Protein AF-A0A8S3W5I5-F1 (afdb_monomer_lite)

Sequence (91 aa):
MTEKLKNYQVLDVLCGGTFYKVKHKVTNNIFAWKAYDCTAYSDEEIQNIVNEVKTISKVLSGNLLRYYDTILHNASKTLYFVLEYNSWQSV

Organism: Parnassius apollo (NCBI:txid110799)

Structure (mmCIF, N/CA/C/O backbone):
data_AF-A0A8S3W5I5-F1
#
_entry.id   AF-A0A8S3W5I5-F1
#
loop_
_atom_site.group_PDB
_atom_site.id
_atom_site.type_symbol
_atom_site.label_atom_id
_atom_site.label_alt_id
_atom_site.label_comp_id
_atom_site.label_asym_id
_atom_site.label_entity_id
_atom_site.label_seq_id
_atom_site.pdbx_PDB_ins_code
_atom_site.Cartn_x
_atom_site.Cartn_y
_atom_site.Cartn_z
_atom_site.occupancy
_atom_site.B_iso_or_equiv
_atom_site.auth_seq_id
_atom_site.auth_comp_id
_atom_site.auth_asym_id
_atom_site.auth_atom_id
_atom_site.pdbx_PDB_model_num
ATOM 1 N N . MET A 1 1 ? 7.695 -6.910 11.284 1.00 48.12 1 MET A N 1
ATOM 2 C CA . MET A 1 1 ? 7.469 -6.095 10.061 1.00 48.12 1 MET A CA 1
ATOM 3 C C . MET A 1 1 ? 6.554 -6.757 9.016 1.00 48.12 1 MET A C 1
ATOM 5 O O . MET A 1 1 ? 5.916 -6.032 8.271 1.00 48.12 1 MET A O 1
ATOM 9 N N . THR A 1 2 ? 6.358 -8.083 9.014 1.00 51.41 2 THR A N 1
ATOM 10 C CA . THR A 1 2 ? 5.414 -8.795 8.110 1.00 51.41 2 THR A CA 1
ATOM 11 C C . THR A 1 2 ? 3.967 -8.868 8.630 1.00 51.41 2 THR A C 1
ATOM 13 O O . THR A 1 2 ? 3.045 -9.225 7.903 1.00 51.41 2 THR A O 1
ATOM 16 N N . GLU A 1 3 ? 3.738 -8.538 9.902 1.00 59.72 3 GLU A N 1
ATOM 17 C CA . GLU A 1 3 ? 2.419 -8.657 10.545 1.00 59.72 3 GLU A CA 1
ATOM 18 C C . GLU A 1 3 ? 1.418 -7.609 10.064 1.00 59.72 3 GLU A C 1
ATOM 20 O O . GLU A 1 3 ? 0.229 -7.905 9.977 1.00 59.72 3 GLU A O 1
ATOM 25 N N . LYS A 1 4 ? 1.894 -6.420 9.661 1.00 68.88 4 LYS A N 1
ATOM 26 C CA . LYS A 1 4 ? 1.028 -5.376 9.102 1.00 68.88 4 LYS A CA 1
ATOM 27 C C . LYS A 1 4 ? 0.267 -5.887 7.880 1.00 68.88 4 LYS A C 1
ATOM 29 O O . LYS A 1 4 ? -0.928 -5.646 7.807 1.00 68.88 4 LYS A O 1
ATOM 34 N N . LEU A 1 5 ? 0.904 -6.663 6.993 1.00 75.25 5 LEU A N 1
ATOM 35 C CA . LEU A 1 5 ? 0.254 -7.241 5.805 1.00 75.25 5 LEU A CA 1
ATOM 36 C C . LEU A 1 5 ? -0.912 -8.173 6.167 1.00 75.25 5 LEU A C 1
ATOM 38 O O . LEU A 1 5 ? -1.926 -8.175 5.477 1.00 75.25 5 LEU A O 1
ATOM 42 N N . LYS A 1 6 ? -0.807 -8.932 7.269 1.00 79.25 6 LYS A N 1
ATOM 43 C CA . LYS A 1 6 ? -1.837 -9.902 7.688 1.00 79.25 6 LYS A CA 1
ATOM 44 C C . LYS A 1 6 ? -3.161 -9.236 8.061 1.00 79.25 6 LYS A C 1
ATOM 46 O O . LYS A 1 6 ? -4.218 -9.861 7.918 1.00 79.25 6 LYS A O 1
ATOM 51 N N . ASN A 1 7 ? -3.102 -7.980 8.501 1.00 85.56 7 ASN A N 1
ATOM 52 C CA . ASN A 1 7 ? -4.269 -7.175 8.852 1.00 85.56 7 ASN A CA 1
ATOM 53 C C . ASN A 1 7 ? -5.006 -6.635 7.625 1.00 85.56 7 ASN A C 1
ATOM 55 O O . ASN A 1 7 ? -6.096 -6.089 7.774 1.00 85.56 7 ASN A O 1
ATOM 59 N N . TYR A 1 8 ? -4.461 -6.807 6.422 1.00 88.19 8 TYR A N 1
ATOM 60 C CA . TYR A 1 8 ? -5.121 -6.436 5.181 1.00 88.19 8 TYR A CA 1
ATOM 61 C C . TYR A 1 8 ? -5.517 -7.683 4.391 1.00 88.19 8 TYR A C 1
ATOM 63 O O . TYR A 1 8 ? -4.910 -8.750 4.483 1.00 88.19 8 TYR A O 1
ATOM 71 N N . GLN A 1 9 ? -6.598 -7.554 3.640 1.00 90.00 9 GLN A N 1
ATOM 72 C CA . GLN A 1 9 ? -7.083 -8.536 2.687 1.00 90.00 9 GLN A CA 1
ATOM 73 C C . GLN A 1 9 ? -7.018 -7.910 1.301 1.00 90.00 9 GLN A C 1
ATOM 75 O O . GLN A 1 9 ? -7.599 -6.847 1.089 1.00 90.00 9 GLN A O 1
ATOM 80 N N . VAL A 1 10 ? -6.330 -8.557 0.363 1.00 90.00 10 VAL A N 1
ATOM 81 C CA . VAL A 1 10 ? -6.355 -8.143 -1.043 1.00 90.00 10 VAL A CA 1
ATOM 82 C C . VAL A 1 10 ? -7.736 -8.463 -1.605 1.00 90.00 10 VAL A C 1
ATOM 84 O O . VAL A 1 10 ? -8.189 -9.602 -1.523 1.00 90.00 10 VAL A O 1
ATOM 87 N N . LEU A 1 11 ? -8.415 -7.436 -2.105 1.00 90.06 11 LEU A N 1
ATOM 88 C CA . LEU A 1 11 ? -9.706 -7.546 -2.772 1.00 90.06 11 LEU A CA 1
ATOM 89 C C . LEU A 1 11 ? -9.533 -7.666 -4.283 1.00 90.06 11 LEU A C 1
ATOM 91 O O . LEU A 1 11 ? -10.248 -8.439 -4.906 1.00 90.06 11 LEU A O 1
ATOM 95 N N . ASP A 1 12 ? -8.611 -6.888 -4.852 1.00 88.69 12 ASP A N 1
ATOM 96 C CA . ASP A 1 12 ? -8.417 -6.804 -6.298 1.00 88.69 12 ASP A CA 1
ATOM 97 C C . ASP A 1 12 ? -6.961 -6.473 -6.643 1.00 88.69 12 ASP A C 1
ATOM 99 O O . ASP A 1 12 ? -6.256 -5.836 -5.850 1.00 88.69 12 ASP A O 1
ATOM 103 N N . VAL A 1 13 ? -6.523 -6.890 -7.829 1.00 88.62 13 VAL A N 1
ATOM 104 C CA . VAL A 1 13 ? -5.175 -6.654 -8.351 1.00 88.62 13 VAL A CA 1
ATOM 105 C C . VAL A 1 13 ? -5.301 -5.873 -9.652 1.00 88.62 13 VAL A C 1
ATOM 107 O O . VAL A 1 13 ? -5.740 -6.382 -10.678 1.00 88.62 13 VAL A O 1
ATOM 110 N N . LEU A 1 14 ? -4.882 -4.618 -9.601 1.00 85.06 14 LEU A N 1
ATOM 111 C CA . LEU A 1 14 ? -4.982 -3.642 -10.672 1.00 85.06 14 LEU A CA 1
ATOM 112 C C . LEU A 1 14 ? -3.613 -3.452 -11.348 1.00 85.06 14 LEU A C 1
ATOM 114 O O . LEU A 1 14 ? -2.552 -3.636 -10.740 1.00 85.06 14 LEU A O 1
ATOM 118 N N . CYS A 1 15 ? -3.630 -3.060 -12.625 1.00 79.88 15 CYS A N 1
ATOM 119 C CA . CYS A 1 15 ? -2.425 -2.777 -13.421 1.00 79.88 15 CYS A CA 1
ATOM 120 C C . CYS A 1 15 ? -1.370 -3.900 -13.360 1.00 79.88 15 CYS A C 1
ATOM 122 O O . CYS A 1 15 ? -0.196 -3.642 -13.087 1.00 79.88 15 CYS A O 1
ATOM 124 N N . GLY A 1 16 ? -1.799 -5.153 -13.546 1.00 78.44 16 GLY A N 1
ATOM 125 C CA . GLY A 1 16 ? -0.895 -6.305 -13.647 1.00 78.44 16 GLY A CA 1
ATOM 126 C C . GLY A 1 16 ? -0.067 -6.593 -12.391 1.00 78.44 16 GLY A C 1
ATOM 127 O O . GLY A 1 16 ? 1.013 -7.158 -12.508 1.00 78.44 16 GLY A O 1
ATOM 128 N N . GLY A 1 17 ? -0.534 -6.188 -11.205 1.00 79.94 17 GLY A N 1
ATOM 129 C CA . GLY A 1 17 ? 0.205 -6.387 -9.951 1.00 79.94 17 GLY A CA 1
ATOM 130 C C . GLY A 1 17 ? 1.008 -5.173 -9.489 1.00 79.94 17 GLY A C 1
ATOM 131 O O . GLY A 1 17 ? 1.811 -5.291 -8.567 1.00 79.94 17 GLY A O 1
ATOM 132 N N . THR A 1 18 ? 0.785 -4.002 -10.089 1.00 84.50 18 THR A N 1
ATOM 133 C CA . THR A 1 18 ? 1.366 -2.736 -9.608 1.00 84.50 18 THR A CA 1
ATOM 134 C C . THR A 1 18 ? 0.502 -2.100 -8.520 1.00 84.50 18 THR A C 1
ATOM 136 O O . THR A 1 18 ? 1.017 -1.487 -7.585 1.00 84.50 18 THR A O 1
ATOM 139 N N . PHE A 1 19 ? -0.819 -2.250 -8.620 1.00 87.75 19 PHE A N 1
ATOM 140 C CA . PHE A 1 19 ? -1.771 -1.694 -7.668 1.00 87.75 19 PHE A CA 1
ATOM 141 C C . PHE A 1 19 ? -2.623 -2.807 -7.068 1.00 87.75 19 PHE A C 1
ATOM 143 O O . PHE A 1 19 ? -3.075 -3.700 -7.770 1.00 87.75 19 PHE A O 1
ATOM 150 N N . TYR A 1 20 ? -2.879 -2.744 -5.769 1.00 89.62 20 TYR A N 1
ATOM 151 C CA . TYR A 1 20 ? -3.725 -3.708 -5.078 1.00 89.62 20 TYR A CA 1
ATOM 152 C C . TYR A 1 20 ? -4.798 -2.946 -4.330 1.00 89.62 20 TYR A C 1
ATOM 154 O O . TYR A 1 20 ? -4.509 -2.081 -3.502 1.00 89.62 20 TYR A O 1
ATOM 162 N N . LYS A 1 21 ? -6.055 -3.274 -4.604 1.00 90.75 21 LYS A N 1
ATOM 163 C CA . LYS A 1 21 ? -7.153 -2.821 -3.765 1.00 90.75 21 LYS A CA 1
ATOM 164 C C . LYS A 1 21 ? -7.172 -3.721 -2.548 1.00 90.75 21 LYS A C 1
ATOM 166 O O . LYS A 1 21 ? -7.380 -4.926 -2.676 1.00 90.75 21 LYS A O 1
ATOM 171 N N . VAL A 1 22 ? -6.964 -3.153 -1.371 1.00 91.44 22 VAL A N 1
ATOM 172 C CA . VAL A 1 22 ? -6.942 -3.919 -0.129 1.00 91.44 22 VAL A CA 1
ATOM 173 C C . VAL A 1 22 ? -7.958 -3.388 0.861 1.00 91.44 22 VAL A C 1
ATOM 175 O O . VAL A 1 22 ? -8.329 -2.217 0.847 1.00 91.44 22 VAL A O 1
ATOM 178 N N . LYS A 1 23 ? -8.394 -4.258 1.758 1.00 91.06 23 LYS A N 1
ATOM 179 C CA . LYS A 1 23 ? -9.296 -3.926 2.848 1.00 91.06 23 LYS A CA 1
ATOM 180 C C . LYS A 1 23 ? -8.634 -4.243 4.170 1.00 91.06 23 LYS A C 1
ATOM 182 O O . LYS A 1 23 ? -8.166 -5.360 4.378 1.00 91.06 23 LYS A O 1
ATOM 187 N N . HIS A 1 24 ? -8.598 -3.275 5.070 1.00 89.56 24 HIS A N 1
ATOM 188 C CA . HIS A 1 24 ? -8.118 -3.503 6.421 1.00 89.56 24 HIS A CA 1
ATOM 189 C C . HIS A 1 24 ? -9.169 -4.298 7.204 1.00 89.56 24 HIS A C 1
ATOM 191 O O . HIS A 1 24 ? -10.313 -3.870 7.331 1.00 89.56 24 HIS A O 1
ATOM 197 N N . LYS A 1 25 ? -8.794 -5.469 7.719 1.00 88.31 25 LYS A N 1
ATOM 198 C CA . LYS A 1 25 ? -9.705 -6.432 8.357 1.00 88.31 25 LYS A CA 1
ATOM 199 C C . LYS A 1 25 ? -10.309 -5.910 9.659 1.00 88.31 25 LYS A C 1
ATOM 201 O O . LYS A 1 25 ? -11.432 -6.268 9.982 1.00 88.31 25 LYS A O 1
ATOM 206 N N . VAL A 1 26 ? -9.575 -5.069 10.392 1.00 86.25 26 VAL A N 1
ATOM 207 C CA . VAL A 1 26 ? -10.012 -4.548 11.699 1.00 86.25 26 VAL A CA 1
ATOM 208 C C . VAL A 1 26 ? -10.931 -3.341 11.540 1.00 86.25 26 VAL A C 1
ATOM 210 O O . VAL A 1 26 ? -11.994 -3.289 12.143 1.00 86.25 26 VAL A O 1
ATOM 213 N N . THR A 1 27 ? -10.538 -2.363 10.720 1.00 86.88 27 THR A N 1
ATOM 214 C CA . THR A 1 27 ? -11.314 -1.119 10.551 1.00 86.88 27 THR A CA 1
ATOM 215 C C . THR A 1 27 ? -12.317 -1.191 9.408 1.00 86.88 27 THR A C 1
ATOM 217 O O . THR A 1 27 ? -13.084 -0.258 9.217 1.00 86.88 27 THR A O 1
ATOM 220 N N . ASN A 1 28 ? -12.303 -2.272 8.624 1.00 86.50 28 ASN A N 1
ATOM 221 C CA . ASN A 1 28 ? -13.147 -2.475 7.447 1.00 86.50 28 ASN A CA 1
ATOM 222 C C . ASN A 1 28 ? -12.932 -1.439 6.316 1.00 86.50 28 ASN A C 1
ATOM 224 O O . ASN A 1 28 ? -13.657 -1.471 5.321 1.00 86.50 28 ASN A O 1
ATOM 228 N N . ASN A 1 29 ? -11.928 -0.561 6.440 1.00 88.44 29 ASN A N 1
ATOM 229 C CA . ASN A 1 29 ? -11.610 0.499 5.481 1.00 88.44 29 ASN A CA 1
ATOM 230 C C . ASN A 1 29 ? -10.893 -0.048 4.243 1.00 88.44 29 ASN A C 1
ATOM 232 O O . ASN A 1 29 ? -10.117 -1.003 4.334 1.00 88.44 29 ASN A O 1
ATOM 236 N N . ILE A 1 30 ? -11.123 0.589 3.095 1.00 89.69 30 ILE A N 1
ATOM 237 C CA . ILE A 1 30 ? -10.491 0.239 1.819 1.00 89.69 30 ILE A CA 1
ATOM 238 C C . ILE A 1 30 ? -9.303 1.169 1.567 1.00 89.69 30 ILE A C 1
ATOM 240 O O . ILE A 1 30 ? -9.406 2.381 1.738 1.00 89.69 30 ILE A O 1
ATOM 244 N N . PHE A 1 31 ? -8.190 0.587 1.133 1.00 89.81 31 PHE A N 1
ATOM 245 C CA . PHE A 1 31 ? -6.956 1.284 0.793 1.00 89.81 31 PHE A CA 1
ATOM 246 C C . PHE A 1 31 ? -6.422 0.811 -0.558 1.00 89.81 31 PHE A C 1
ATOM 248 O O . PHE A 1 31 ? -6.714 -0.298 -1.015 1.00 89.81 31 PHE A O 1
ATOM 255 N N . ALA A 1 32 ? -5.638 1.670 -1.199 1.00 88.88 32 ALA A N 1
ATOM 256 C CA . ALA A 1 32 ? -4.889 1.341 -2.398 1.00 88.88 32 ALA A CA 1
ATOM 257 C C . ALA A 1 32 ? -3.443 1.065 -1.998 1.00 88.88 32 ALA A C 1
ATOM 259 O O . ALA A 1 32 ? -2.803 1.892 -1.354 1.00 88.88 32 ALA A O 1
ATOM 260 N N . TRP A 1 33 ? -2.913 -0.088 -2.377 1.00 90.62 33 TRP A N 1
ATOM 261 C CA . TRP A 1 33 ? -1.492 -0.372 -2.255 1.00 90.62 33 TRP A CA 1
ATOM 262 C C . TRP A 1 33 ? -0.821 -0.208 -3.598 1.00 90.62 33 TRP A C 1
ATOM 264 O O . TRP A 1 33 ? -1.249 -0.817 -4.574 1.00 90.62 33 TRP A O 1
ATOM 274 N N . LYS A 1 34 ? 0.253 0.573 -3.638 1.00 88.50 34 LYS A N 1
ATOM 275 C CA . LYS A 1 34 ? 1.157 0.603 -4.785 1.00 88.50 34 LYS A CA 1
ATOM 276 C C . LYS A 1 34 ? 2.369 -0.257 -4.459 1.00 88.50 34 LYS A C 1
ATOM 278 O O . LYS A 1 34 ? 3.098 0.069 -3.523 1.00 88.50 34 LYS A O 1
ATOM 283 N N . ALA A 1 35 ? 2.552 -1.346 -5.196 1.00 89.44 35 ALA A N 1
ATOM 284 C CA . ALA A 1 35 ? 3.744 -2.171 -5.100 1.00 89.44 35 ALA A CA 1
ATOM 285 C C . ALA A 1 35 ? 4.874 -1.545 -5.911 1.00 89.44 35 ALA A C 1
ATOM 287 O O . ALA A 1 35 ? 4.679 -1.068 -7.030 1.00 89.44 35 ALA A O 1
ATOM 288 N N . TYR A 1 36 ? 6.058 -1.562 -5.324 1.00 86.38 36 TYR A N 1
ATOM 289 C CA . TYR A 1 36 ? 7.285 -1.128 -5.952 1.00 86.38 36 TYR A CA 1
ATOM 290 C C . TYR A 1 36 ? 8.330 -2.214 -5.737 1.00 86.38 36 TYR A C 1
ATOM 292 O O . TYR A 1 36 ? 8.581 -2.639 -4.605 1.00 86.38 36 TYR A O 1
ATOM 300 N N . ASP A 1 37 ? 8.872 -2.718 -6.840 1.00 85.69 37 ASP A N 1
ATOM 301 C CA . ASP A 1 37 ? 9.901 -3.741 -6.791 1.00 85.69 37 ASP A C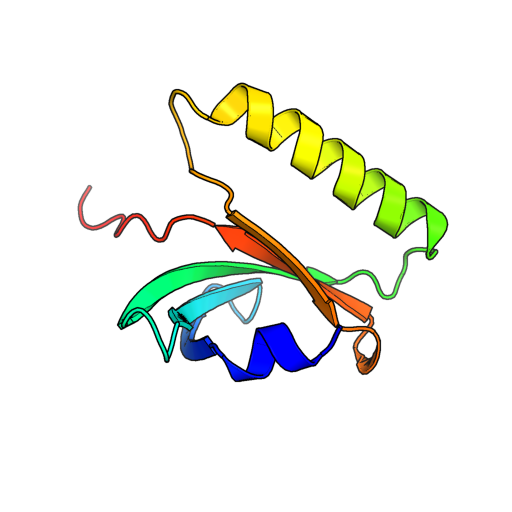A 1
ATOM 302 C C . ASP A 1 37 ? 11.237 -3.097 -6.416 1.00 85.69 37 ASP A C 1
ATOM 304 O O . ASP A 1 37 ? 11.753 -2.241 -7.134 1.00 85.69 37 ASP A O 1
ATOM 308 N N . CYS A 1 38 ? 11.774 -3.488 -5.261 1.00 83.31 38 CY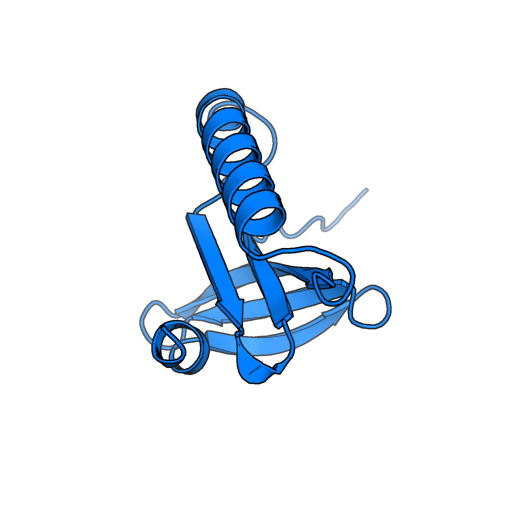S A N 1
ATOM 309 C CA . CYS A 1 38 ? 13.055 -3.006 -4.769 1.00 83.31 38 CYS A CA 1
ATOM 310 C C . CYS A 1 38 ? 14.158 -4.065 -4.896 1.00 83.31 38 CYS A C 1
ATOM 312 O O . CYS A 1 38 ? 15.186 -3.956 -4.230 1.00 83.31 38 C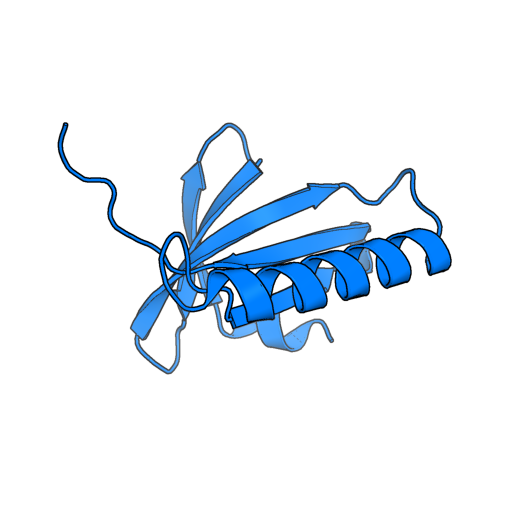YS A O 1
ATOM 314 N N . THR A 1 39 ? 13.975 -5.110 -5.709 1.00 83.12 39 THR A N 1
ATOM 315 C CA . THR A 1 39 ? 14.961 -6.202 -5.794 1.00 83.12 39 THR A CA 1
ATOM 316 C C . THR A 1 39 ? 16.311 -5.715 -6.317 1.00 83.12 39 THR A C 1
ATOM 318 O O . THR A 1 39 ? 17.349 -6.185 -5.850 1.00 83.12 39 THR A O 1
ATOM 321 N N . ALA A 1 40 ? 16.286 -4.725 -7.213 1.00 82.44 40 ALA A N 1
ATOM 322 C CA . ALA A 1 40 ? 17.460 -4.076 -7.786 1.00 82.44 40 ALA A CA 1
ATOM 323 C C . ALA A 1 40 ? 18.122 -3.028 -6.869 1.00 82.44 40 ALA A C 1
ATOM 325 O O . ALA A 1 40 ? 19.196 -2.535 -7.202 1.00 82.44 40 ALA A O 1
ATOM 326 N N . TYR A 1 41 ? 17.506 -2.682 -5.733 1.00 82.75 41 TYR A N 1
ATOM 327 C CA . TYR A 1 41 ? 17.967 -1.607 -4.854 1.00 82.75 41 TYR A CA 1
ATOM 328 C C . TYR A 1 41 ? 18.600 -2.156 -3.567 1.00 82.75 41 TYR A C 1
ATOM 330 O O . TYR A 1 41 ? 18.177 -3.175 -3.008 1.00 82.75 41 TYR A O 1
ATOM 338 N N . SER A 1 42 ? 19.626 -1.455 -3.084 1.00 84.25 42 SER A N 1
ATOM 339 C CA . SER A 1 42 ? 20.249 -1.704 -1.779 1.00 84.25 42 SER A CA 1
ATOM 340 C C . SER A 1 42 ? 19.339 -1.236 -0.641 1.00 84.25 42 SER A C 1
ATOM 342 O O . SER A 1 42 ? 18.523 -0.337 -0.825 1.00 84.25 42 SER A O 1
ATOM 344 N N . ASP A 1 43 ? 19.501 -1.785 0.562 1.00 81.81 43 ASP A N 1
ATOM 345 C CA . ASP A 1 43 ? 18.704 -1.376 1.729 1.00 81.81 43 ASP A CA 1
ATOM 346 C C . ASP A 1 43 ? 18.796 0.136 2.021 1.00 81.81 43 ASP A C 1
ATOM 348 O O . ASP A 1 43 ? 17.805 0.748 2.418 1.00 81.81 43 ASP A O 1
ATOM 352 N N . GLU A 1 44 ? 19.950 0.756 1.755 1.00 86.69 44 GLU A N 1
ATOM 353 C CA . GLU A 1 44 ? 20.167 2.207 1.875 1.00 86.69 44 GLU A CA 1
ATOM 354 C C . GLU A 1 44 ? 19.311 3.016 0.884 1.00 86.69 44 GLU A C 1
ATOM 356 O O . GLU A 1 44 ? 18.635 3.967 1.274 1.00 86.69 44 GLU A O 1
ATOM 361 N N . GLU A 1 45 ? 19.260 2.580 -0.377 1.00 86.06 45 GLU A N 1
ATOM 362 C CA . GLU A 1 45 ? 18.429 3.181 -1.428 1.00 86.06 45 GLU A CA 1
ATOM 363 C C . GLU A 1 45 ? 16.939 3.054 -1.084 1.00 86.06 45 GLU A C 1
ATOM 365 O O . GLU A 1 45 ? 16.176 4.012 -1.198 1.00 86.06 45 GLU A O 1
ATOM 370 N N . ILE A 1 46 ? 16.523 1.885 -0.583 1.00 84.25 46 ILE A N 1
ATOM 371 C CA . ILE A 1 46 ? 15.145 1.646 -0.138 1.00 84.25 46 ILE A CA 1
ATOM 372 C C . ILE A 1 46 ? 14.781 2.610 0.997 1.00 84.25 46 ILE A C 1
ATOM 374 O O . ILE A 1 46 ? 13.708 3.214 0.969 1.00 84.25 46 ILE A O 1
ATOM 378 N N . GLN A 1 47 ? 15.663 2.791 1.986 1.00 84.69 47 GLN A N 1
ATOM 379 C CA . GLN A 1 47 ? 15.444 3.751 3.073 1.00 84.69 47 GLN A CA 1
ATOM 380 C C . GLN A 1 47 ? 15.364 5.191 2.565 1.00 84.69 47 GLN A C 1
ATOM 382 O O . GLN A 1 47 ? 14.535 5.964 3.055 1.00 84.69 47 GLN A O 1
ATOM 387 N N . ASN A 1 48 ? 16.176 5.551 1.571 1.00 88.00 48 ASN A N 1
ATOM 388 C CA . ASN A 1 48 ? 16.121 6.872 0.961 1.00 88.00 48 ASN A CA 1
ATOM 389 C C . ASN A 1 48 ? 14.762 7.113 0.283 1.00 88.00 48 ASN A C 1
ATOM 391 O O . 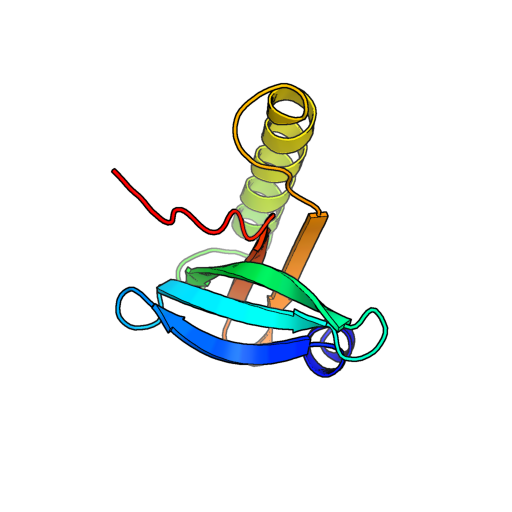ASN A 1 48 ? 14.082 8.086 0.610 1.00 88.00 48 ASN A O 1
ATOM 395 N N . ILE A 1 49 ? 14.286 6.159 -0.526 1.00 84.81 49 ILE A N 1
ATOM 396 C CA . ILE A 1 49 ? 12.960 6.213 -1.166 1.00 84.81 49 ILE A CA 1
ATOM 397 C C . ILE A 1 49 ? 11.847 6.346 -0.117 1.00 84.81 49 ILE A C 1
ATOM 399 O O . ILE A 1 49 ? 10.928 7.153 -0.267 1.00 84.81 49 ILE A O 1
ATOM 403 N N . VAL A 1 50 ? 11.915 5.577 0.975 1.00 83.12 50 VAL A N 1
ATOM 404 C CA . VAL A 1 50 ? 10.937 5.665 2.071 1.00 83.12 50 VAL A CA 1
ATOM 405 C C . VAL A 1 50 ? 10.927 7.063 2.695 1.00 83.12 50 VAL A C 1
ATOM 407 O O . VAL A 1 50 ? 9.850 7.604 2.962 1.00 83.12 50 VAL A O 1
ATOM 410 N N . ASN A 1 51 ? 12.098 7.664 2.911 1.00 85.94 51 ASN A N 1
ATOM 411 C CA . ASN A 1 51 ? 12.218 9.013 3.465 1.00 85.94 51 ASN A CA 1
ATOM 412 C C . ASN A 1 51 ? 11.715 10.094 2.504 1.00 85.94 51 ASN A C 1
ATOM 414 O O . ASN A 1 51 ? 11.015 11.015 2.941 1.00 85.94 51 ASN A O 1
ATOM 418 N N . GLU A 1 52 ? 12.009 9.977 1.211 1.00 85.12 52 GLU A N 1
ATOM 419 C CA . GLU A 1 52 ? 11.485 10.882 0.189 1.00 85.12 52 GLU A CA 1
ATOM 420 C C . GLU A 1 52 ? 9.960 10.815 0.134 1.00 85.12 52 GLU A C 1
ATOM 422 O O . GLU A 1 52 ? 9.290 11.840 0.261 1.00 85.12 52 GLU A O 1
ATOM 427 N N . VAL A 1 53 ? 9.386 9.610 0.063 1.00 81.50 53 VAL A N 1
ATOM 428 C CA . VAL A 1 53 ? 7.928 9.434 0.028 1.00 81.50 53 VAL A CA 1
ATOM 429 C C . VAL A 1 53 ? 7.268 9.970 1.294 1.00 81.50 53 VAL A C 1
ATOM 431 O O . VAL A 1 53 ? 6.246 10.646 1.204 1.00 81.50 53 VAL A O 1
ATOM 434 N N . LYS A 1 54 ? 7.870 9.754 2.467 1.00 82.56 54 LYS A N 1
ATOM 435 C CA . LYS A 1 54 ? 7.387 10.316 3.738 1.00 82.56 54 LYS A CA 1
ATOM 436 C C . LYS A 1 54 ? 7.468 11.846 3.782 1.00 82.56 54 LYS A C 1
ATOM 438 O O . LYS A 1 54 ? 6.683 12.497 4.473 1.00 82.56 54 LYS A O 1
ATOM 443 N N . THR A 1 55 ? 8.432 12.438 3.087 1.00 83.88 55 THR A N 1
ATOM 444 C CA . THR A 1 55 ? 8.561 13.896 2.982 1.00 83.88 55 THR A CA 1
ATOM 445 C C . THR A 1 55 ? 7.498 14.448 2.039 1.00 83.88 55 THR A C 1
ATOM 447 O O . THR A 1 55 ? 6.743 15.344 2.418 1.00 83.88 55 THR A O 1
ATOM 450 N N . ILE A 1 56 ? 7.356 13.841 0.860 1.00 79.75 56 ILE A N 1
ATOM 451 C CA . ILE A 1 56 ? 6.338 14.186 -0.136 1.00 79.75 56 ILE A CA 1
ATOM 452 C C . ILE A 1 56 ? 4.928 14.020 0.451 1.00 79.75 56 ILE A C 1
ATOM 454 O O . ILE A 1 56 ? 4.081 14.891 0.266 1.00 79.75 56 ILE A O 1
ATOM 458 N N . SER A 1 57 ? 4.672 12.968 1.235 1.00 76.62 57 SER A N 1
ATOM 459 C CA . SER A 1 57 ? 3.361 12.734 1.853 1.00 76.62 57 SER A CA 1
ATOM 460 C C . SER A 1 57 ? 2.934 13.850 2.803 1.00 76.62 57 SER A C 1
ATOM 462 O O . SER A 1 57 ? 1.752 14.188 2.867 1.00 76.62 57 SER A O 1
ATOM 464 N N . LYS A 1 58 ? 3.884 14.446 3.537 1.00 76.62 58 LYS A N 1
ATOM 465 C CA . LYS A 1 58 ? 3.606 15.588 4.422 1.00 76.62 58 LYS A CA 1
ATOM 466 C C . LYS A 1 58 ? 3.177 16.816 3.624 1.00 76.62 58 LYS A C 1
ATOM 468 O O . LYS A 1 58 ? 2.266 17.519 4.041 1.00 76.62 58 LYS A O 1
ATOM 473 N N . VAL A 1 59 ? 3.801 17.041 2.469 1.00 72.19 59 VAL A N 1
ATOM 474 C CA . VAL A 1 59 ? 3.477 18.159 1.570 1.00 72.19 59 VAL A CA 1
ATOM 475 C C . VAL A 1 59 ? 2.135 17.933 0.861 1.00 72.19 59 VAL A C 1
ATOM 477 O O . VAL A 1 59 ? 1.334 18.854 0.738 1.00 72.19 59 VAL A O 1
ATOM 480 N N . LEU A 1 60 ? 1.844 16.697 0.446 1.00 65.44 60 LEU A N 1
ATOM 481 C CA . LEU A 1 60 ? 0.624 16.341 -0.291 1.00 65.44 60 LEU A CA 1
ATOM 482 C C . LEU A 1 60 ? -0.635 16.208 0.575 1.00 65.44 60 LEU A C 1
ATOM 484 O O . LEU A 1 60 ? -1.727 16.064 0.020 1.00 65.44 60 LEU A O 1
ATOM 488 N N . SER A 1 61 ? -0.510 16.295 1.904 1.00 60.50 61 SER A N 1
ATOM 489 C CA . SER A 1 61 ? -1.614 16.116 2.862 1.00 60.50 61 SER A CA 1
ATOM 490 C C . SER A 1 61 ? -2.794 17.084 2.657 1.00 60.50 61 SER A C 1
ATOM 492 O O . SER A 1 61 ? -3.848 16.882 3.254 1.00 60.50 61 SER A O 1
ATOM 494 N N . GLY A 1 62 ? -2.641 18.107 1.807 1.00 56.69 62 GLY A N 1
ATOM 495 C CA . GLY A 1 62 ? -3.695 19.054 1.455 1.00 56.69 62 GLY A CA 1
ATOM 496 C C . GLY A 1 62 ? -4.631 18.641 0.310 1.00 56.69 62 GLY A C 1
ATOM 497 O O . GLY A 1 62 ? -5.817 18.916 0.430 1.00 56.69 62 GLY A O 1
ATOM 498 N N . ASN A 1 63 ? -4.156 18.020 -0.789 1.00 55.53 63 ASN A N 1
ATOM 499 C CA . ASN A 1 63 ? -4.865 18.187 -2.080 1.00 55.53 63 ASN A CA 1
ATOM 500 C C . ASN A 1 63 ? -4.949 17.001 -3.071 1.00 55.53 63 ASN A C 1
ATOM 502 O O . ASN A 1 63 ? -5.736 17.120 -4.004 1.00 55.53 63 ASN A O 1
ATOM 506 N N . LEU A 1 64 ? -4.182 15.900 -2.965 1.00 64.56 64 LEU A N 1
ATOM 507 C CA . LEU A 1 64 ? -4.115 14.931 -4.092 1.00 64.56 64 LEU A CA 1
ATOM 508 C C . LEU A 1 64 ? -4.298 13.448 -3.731 1.00 64.56 64 LEU A C 1
ATOM 510 O O . LEU A 1 64 ? -4.942 12.721 -4.481 1.00 64.56 64 LEU A O 1
ATOM 514 N N . LEU A 1 65 ? -3.734 12.978 -2.615 1.00 71.44 65 LEU A N 1
ATOM 515 C CA . LEU A 1 65 ? -3.862 11.587 -2.159 1.00 71.44 65 LEU A CA 1
ATOM 516 C C . LEU A 1 65 ? -3.318 11.463 -0.735 1.00 71.44 65 LEU A C 1
ATOM 518 O O . LEU A 1 65 ? -2.163 11.820 -0.489 1.00 71.44 65 LEU A O 1
ATOM 522 N N . ARG A 1 66 ? -4.112 10.932 0.205 1.00 77.94 66 ARG A N 1
ATOM 523 C CA . ARG A 1 66 ? -3.590 10.673 1.553 1.00 77.94 66 ARG A CA 1
ATOM 524 C C . ARG A 1 66 ? -2.716 9.429 1.557 1.00 77.94 66 ARG A C 1
ATOM 526 O O . ARG A 1 66 ? -3.140 8.342 1.176 1.00 77.94 66 ARG A O 1
ATOM 533 N N . TYR A 1 67 ? -1.488 9.597 2.018 1.00 83.88 67 TYR A N 1
ATOM 534 C CA . TYR A 1 67 ? -0.577 8.502 2.310 1.00 83.88 67 TYR A CA 1
ATOM 535 C C . TYR A 1 67 ? -0.701 8.135 3.791 1.00 83.88 67 TYR A C 1
ATOM 537 O O . TYR A 1 67 ? -0.703 9.018 4.650 1.00 83.88 67 TYR A O 1
ATOM 545 N N . TYR A 1 68 ? -0.814 6.840 4.078 1.00 83.06 68 TYR A N 1
ATOM 546 C CA . TYR A 1 68 ? -1.026 6.332 5.434 1.00 83.06 68 TYR A CA 1
ATOM 547 C C . TYR A 1 68 ? 0.221 5.672 6.011 1.00 83.06 68 TYR A C 1
ATOM 549 O O . TYR A 1 68 ? 0.563 5.923 7.163 1.00 83.06 68 TYR A O 1
ATOM 557 N N . ASP A 1 69 ? 0.870 4.796 5.243 1.00 84.94 69 ASP A N 1
ATOM 558 C CA . ASP A 1 69 ? 1.961 3.959 5.745 1.00 84.94 69 ASP A CA 1
ATOM 559 C C . ASP A 1 69 ? 2.777 3.366 4.587 1.00 84.94 69 ASP A C 1
ATOM 561 O O . ASP A 1 69 ? 2.319 3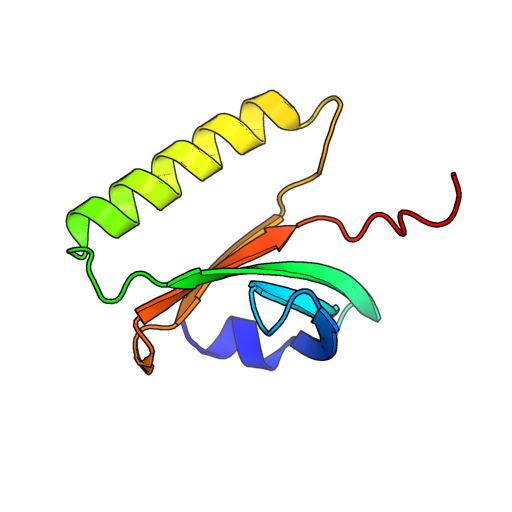.316 3.443 1.00 84.94 69 ASP A O 1
ATOM 565 N N . THR A 1 70 ? 3.971 2.860 4.890 1.00 86.25 70 THR A N 1
ATOM 566 C CA . THR A 1 70 ? 4.760 2.029 3.973 1.00 86.25 70 THR A CA 1
ATOM 567 C C . THR A 1 70 ? 5.027 0.685 4.624 1.00 86.25 70 THR A C 1
ATOM 569 O O . THR A 1 70 ? 5.465 0.608 5.773 1.00 86.25 70 THR A O 1
ATOM 572 N N . ILE A 1 71 ? 4.817 -0.381 3.862 1.00 86.94 71 ILE A N 1
ATOM 573 C CA . ILE A 1 71 ? 5.041 -1.751 4.294 1.00 86.94 71 ILE A CA 1
ATOM 574 C C . ILE A 1 71 ? 6.135 -2.361 3.421 1.00 86.94 71 ILE A C 1
ATOM 576 O O . ILE A 1 71 ? 5.935 -2.596 2.233 1.00 86.94 71 ILE A O 1
ATOM 580 N N . LEU A 1 72 ? 7.294 -2.639 4.014 1.00 84.81 72 LEU A N 1
ATOM 581 C CA . LEU A 1 72 ? 8.371 -3.361 3.344 1.00 84.81 72 LEU A CA 1
ATOM 582 C C . LEU A 1 72 ? 8.178 -4.869 3.524 1.00 84.81 72 LEU A C 1
ATOM 584 O O . LEU A 1 72 ? 8.150 -5.381 4.647 1.00 84.81 72 LEU A O 1
ATOM 588 N N . HIS A 1 73 ? 8.084 -5.590 2.411 1.00 84.81 73 HIS A N 1
ATOM 589 C CA . HIS A 1 73 ? 8.082 -7.042 2.394 1.00 84.81 73 HIS A CA 1
ATOM 590 C C . HIS A 1 73 ? 9.485 -7.566 2.080 1.00 84.81 73 HIS A C 1
ATOM 592 O O . HIS A 1 73 ? 9.862 -7.728 0.922 1.00 84.81 73 HIS A O 1
ATOM 598 N N . ASN A 1 74 ? 10.256 -7.855 3.133 1.00 78.38 74 ASN A N 1
ATOM 599 C CA . ASN A 1 74 ? 11.653 -8.291 3.023 1.00 78.38 74 ASN A CA 1
ATOM 600 C C . ASN A 1 74 ? 11.841 -9.568 2.189 1.00 78.38 74 ASN A C 1
ATOM 602 O O . ASN A 1 74 ? 12.849 -9.698 1.508 1.00 78.38 74 ASN A O 1
ATOM 606 N N . ALA A 1 75 ? 10.882 -10.502 2.232 1.00 79.75 75 ALA A N 1
ATOM 607 C CA . ALA A 1 75 ? 11.004 -11.792 1.550 1.00 79.75 75 ALA A CA 1
ATOM 608 C C . ALA A 1 75 ? 10.962 -11.667 0.020 1.00 79.75 75 ALA A C 1
ATOM 610 O O . ALA A 1 75 ? 11.672 -12.392 -0.664 1.00 79.75 75 ALA A O 1
ATOM 611 N N . SER A 1 76 ? 10.162 -10.739 -0.513 1.00 80.06 76 SER A N 1
ATOM 612 C CA . SER A 1 76 ? 10.113 -10.456 -1.955 1.00 80.06 76 SER A CA 1
ATOM 613 C C . SER A 1 76 ? 10.842 -9.167 -2.339 1.00 80.06 76 SER A C 1
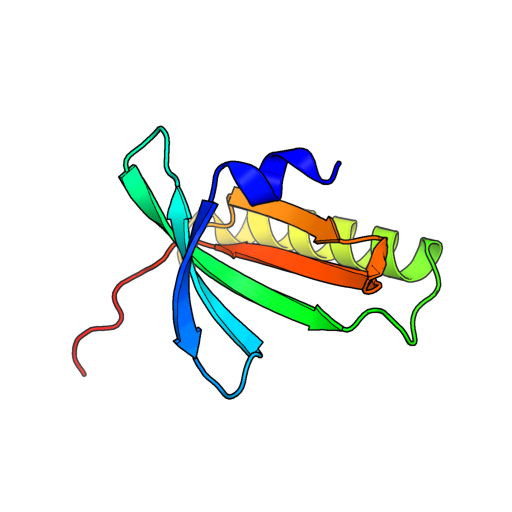ATOM 615 O O . SER A 1 76 ? 10.760 -8.758 -3.489 1.00 80.06 76 SER A O 1
ATOM 617 N N . LYS A 1 77 ? 11.496 -8.494 -1.378 1.00 83.50 77 LYS A N 1
ATOM 618 C CA . LYS A 1 77 ? 12.011 -7.120 -1.517 1.00 83.50 77 LYS A CA 1
ATOM 619 C C . LYS A 1 77 ? 11.015 -6.184 -2.219 1.00 83.50 77 LYS A C 1
ATOM 621 O O . LYS A 1 77 ? 11.383 -5.384 -3.072 1.00 83.50 77 LYS A O 1
ATOM 626 N N . THR A 1 78 ? 9.737 -6.284 -1.861 1.00 86.50 78 THR A N 1
ATOM 627 C CA . THR A 1 78 ? 8.686 -5.436 -2.439 1.00 86.50 78 THR A CA 1
ATOM 628 C C . THR A 1 78 ? 8.237 -4.423 -1.411 1.00 86.50 78 THR A C 1
ATOM 630 O O . THR A 1 78 ? 7.920 -4.770 -0.271 1.00 86.50 78 THR A O 1
ATOM 633 N N . LEU A 1 79 ? 8.189 -3.166 -1.819 1.00 88.25 79 LEU A N 1
ATOM 634 C CA . LEU A 1 79 ? 7.741 -2.077 -0.983 1.00 88.25 79 LEU A CA 1
ATOM 635 C C . LEU A 1 79 ? 6.309 -1.702 -1.363 1.00 88.25 79 LEU A C 1
ATOM 637 O O . LEU A 1 79 ? 6.008 -1.436 -2.523 1.00 88.25 79 LEU A O 1
ATOM 641 N N . TYR A 1 80 ? 5.414 -1.713 -0.382 1.00 88.56 80 TYR A N 1
ATOM 642 C CA . TYR A 1 80 ? 4.006 -1.393 -0.566 1.00 88.56 80 TYR A CA 1
ATOM 643 C C . TYR A 1 80 ? 3.701 -0.047 0.074 1.00 88.56 80 TYR A C 1
ATOM 645 O O . TYR A 1 80 ? 3.809 0.116 1.289 1.00 88.56 80 TYR A O 1
ATOM 653 N N . PHE A 1 81 ? 3.284 0.915 -0.738 1.00 87.81 81 PHE A N 1
ATOM 654 C CA . PHE A 1 81 ? 2.799 2.201 -0.251 1.00 87.81 81 PHE A CA 1
ATOM 655 C C . PHE A 1 81 ? 1.299 2.117 0.006 1.00 87.81 81 PHE A C 1
ATOM 657 O O . PHE A 1 81 ? 0.540 1.828 -0.918 1.00 87.81 81 PHE A O 1
ATOM 664 N N . VAL A 1 82 ? 0.875 2.377 1.243 1.00 88.62 82 VAL A N 1
ATOM 665 C CA . VAL A 1 82 ? -0.534 2.401 1.643 1.00 88.62 82 VAL A CA 1
ATOM 666 C C . VAL A 1 82 ? -1.096 3.795 1.404 1.00 88.62 82 VAL A C 1
ATOM 668 O O . VAL A 1 82 ? -0.734 4.760 2.078 1.00 88.62 82 VAL A O 1
ATOM 671 N N . LEU A 1 83 ? -1.995 3.885 0.435 1.00 87.12 83 LEU A N 1
ATOM 672 C CA . LEU A 1 83 ? -2.605 5.114 -0.044 1.00 87.12 83 LEU A CA 1
ATOM 673 C C . LEU A 1 83 ? -4.118 5.076 0.179 1.00 87.12 83 LEU A C 1
ATOM 675 O O . LEU A 1 83 ? -4.736 4.009 0.270 1.00 87.12 83 LEU A O 1
ATOM 679 N N . GLU A 1 84 ? -4.724 6.255 0.238 1.00 86.06 84 GLU A N 1
ATOM 680 C CA . GLU A 1 84 ? -6.172 6.421 0.201 1.00 86.06 84 GLU A CA 1
ATOM 681 C C . GLU A 1 84 ? -6.724 5.781 -1.063 1.00 86.06 84 GLU A C 1
ATOM 683 O O . GLU A 1 84 ? -6.324 6.116 -2.182 1.00 86.06 84 GLU A O 1
ATOM 688 N N . TYR A 1 85 ? -7.658 4.850 -0.886 1.00 82.31 85 TYR A N 1
ATOM 689 C CA . TYR A 1 85 ? -8.470 4.410 -2.003 1.00 82.31 85 TYR A CA 1
ATOM 690 C C . TYR A 1 85 ? -9.544 5.462 -2.237 1.00 82.31 85 TYR A C 1
ATOM 692 O O . TYR A 1 85 ? -10.656 5.361 -1.723 1.00 82.31 85 TYR A O 1
ATOM 700 N N . ASN A 1 86 ? -9.204 6.477 -3.024 1.00 71.19 86 ASN A N 1
ATOM 701 C CA . ASN A 1 86 ? -10.235 7.246 -3.687 1.00 71.19 86 ASN A CA 1
ATOM 702 C C . ASN A 1 86 ? -10.809 6.327 -4.758 1.00 71.19 86 ASN A C 1
ATOM 704 O O . ASN A 1 86 ? -10.099 5.878 -5.660 1.00 71.19 86 ASN A O 1
ATOM 708 N N . SER A 1 87 ? -12.082 5.968 -4.617 1.00 57.34 87 SER A N 1
ATOM 709 C CA . SER A 1 87 ? -12.850 5.424 -5.724 1.00 57.34 87 SER A CA 1
ATOM 710 C C . SER A 1 87 ? -12.883 6.512 -6.787 1.00 57.34 87 SER A C 1
ATOM 712 O O . SER A 1 87 ? -13.787 7.340 -6.792 1.00 57.34 87 SER A O 1
ATOM 714 N N . TRP A 1 88 ? -11.869 6.528 -7.658 1.00 53.62 88 TRP A N 1
ATOM 715 C CA . TRP A 1 88 ? -11.892 7.198 -8.952 1.00 53.62 88 TRP A CA 1
ATOM 716 C C . TRP A 1 88 ? -12.956 6.488 -9.797 1.00 53.62 88 TRP A C 1
ATOM 718 O O . TRP A 1 88 ? -12.668 5.753 -10.735 1.00 53.62 88 TRP A O 1
ATOM 728 N N . GLN A 1 89 ? -14.204 6.595 -9.357 1.00 43.28 89 GLN A N 1
ATOM 729 C CA . GLN A 1 89 ? -15.371 6.365 -10.167 1.00 43.28 89 GLN A CA 1
ATOM 730 C C . GLN A 1 89 ? -15.712 7.718 -10.771 1.00 43.28 89 GLN A C 1
ATOM 732 O O . GLN A 1 89 ? -15.946 8.686 -10.048 1.00 43.28 89 GLN A O 1
ATOM 737 N N . SER A 1 90 ? -15.752 7.710 -12.099 1.00 39.94 90 SER A N 1
ATOM 738 C CA . SER A 1 90 ? -16.424 8.689 -12.947 1.00 39.94 90 SER A CA 1
ATOM 739 C C . SER A 1 90 ? -15.628 9.956 -13.265 1.00 39.94 90 SER A C 1
ATOM 741 O O . SER A 1 90 ? -15.818 11.000 -12.649 1.00 39.94 90 SER A O 1
ATOM 743 N N . VAL A 1 91 ? -14.820 9.873 -14.324 1.00 35.50 91 VAL A N 1
ATOM 744 C CA . VAL A 1 91 ? -15.043 10.719 -15.509 1.00 35.50 91 VAL A CA 1
ATOM 745 C C . VAL A 1 91 ? -15.196 9.795 -16.705 1.00 35.50 91 VAL A C 1
ATOM 747 O O . VAL A 1 91 ? -14.359 8.872 -16.820 1.00 35.50 91 VAL A O 1
#

Radius of gyration: 13.4 Å; chains: 1; bounding box: 37×31×27 Å

InterPro domains:
  IPR000719 Protein kinase domain [PS50011] (8-91)

Foldseek 3Di:
DCVQCVQKDFPDAPPNNQWTFIARNPVRAIWIKGKDQCVVPDPVVVVVVVVVVVVVQVVCVPPDKHWDDWDQDPVRRIIITTIHPDPPPDD

Secondary structure (DSSP, 8-state):
--HHHHTEEEEEEEGGGTEEEEEETTT--EEEEEEEE-TTS-HHHHHHHHHHHHHHHHHHTTTT--EEEEEEETTTTEEEEEEE-------

pLDDT: mean 80.01, std 12.32, range [35.5, 91.44]